Protein AF-A0A5C8IR64-F1 (afdb_monomer_lite)

Radius of gyration: 14.5 Å; chains: 1; bounding box: 45×30×31 Å

pLDDT: mean 88.64, std 13.27, range [40.22, 98.62]

Structure (mmCIF, N/CA/C/O backbone):
data_AF-A0A5C8IR64-F1
#
_entry.id   AF-A0A5C8IR64-F1
#
loop_
_atom_site.group_PDB
_atom_site.id
_atom_site.type_symbol
_atom_site.label_atom_id
_atom_site.label_alt_id
_atom_site.label_comp_id
_atom_site.label_asym_id
_atom_site.label_entity_id
_atom_site.label_seq_id
_atom_site.pdbx_PDB_ins_code
_atom_site.Cartn_x
_atom_site.Cartn_y
_atom_site.Cartn_z
_atom_site.occupancy
_atom_site.B_iso_or_equiv
_atom_site.auth_seq_id
_atom_site.auth_comp_id
_atom_site.auth_asym_id
_atom_site.auth_atom_id
_atom_site.pdbx_PDB_model_num
ATOM 1 N N . MET A 1 1 ? 3.753 18.302 10.607 1.00 42.56 1 MET A N 1
ATOM 2 C CA . MET A 1 1 ? 2.975 17.127 11.049 1.00 42.56 1 MET A CA 1
ATOM 3 C C . MET A 1 1 ? 2.074 16.721 9.898 1.00 42.56 1 MET A C 1
ATOM 5 O O . MET A 1 1 ? 1.118 17.430 9.622 1.00 42.56 1 MET A O 1
ATOM 9 N N . LEU A 1 2 ? 2.429 15.666 9.166 1.00 56.50 2 LEU A N 1
ATOM 10 C CA . LEU A 1 2 ? 1.534 15.062 8.180 1.00 56.50 2 LEU A CA 1
ATOM 11 C C . LEU A 1 2 ? 0.703 14.029 8.940 1.00 56.50 2 LEU A C 1
ATOM 13 O O . LEU A 1 2 ? 1.222 12.988 9.329 1.00 56.50 2 LEU A O 1
ATOM 17 N N . THR A 1 3 ? -0.548 14.367 9.241 1.00 52.75 3 THR A N 1
ATOM 18 C CA . THR A 1 3 ? -1.525 13.378 9.706 1.00 52.75 3 THR A CA 1
ATOM 19 C C . THR A 1 3 ? -2.106 12.696 8.472 1.00 52.75 3 THR A C 1
ATOM 21 O O . THR A 1 3 ? -2.437 13.376 7.499 1.00 52.75 3 THR A O 1
ATOM 24 N N . LEU A 1 4 ? -2.184 11.367 8.472 1.00 67.06 4 LEU A N 1
ATOM 25 C CA . LEU A 1 4 ? -2.911 10.622 7.450 1.00 67.06 4 LEU A CA 1
ATOM 26 C C . LEU A 1 4 ? -4.272 10.248 8.031 1.00 67.06 4 LEU A C 1
ATOM 28 O O . LEU A 1 4 ? -4.352 9.810 9.178 1.00 67.06 4 LEU A O 1
ATOM 32 N N . GLU A 1 5 ? -5.323 10.401 7.233 1.00 75.19 5 GLU A N 1
ATOM 33 C CA . GLU A 1 5 ? -6.634 9.840 7.552 1.00 75.19 5 GLU A CA 1
ATOM 34 C C . GLU A 1 5 ? -6.506 8.343 7.878 1.00 75.19 5 GLU A C 1
ATOM 36 O O . GLU A 1 5 ? -5.882 7.574 7.136 1.00 75.19 5 GLU A O 1
ATOM 41 N N . THR A 1 6 ? -7.062 7.920 9.012 1.00 85.06 6 THR A N 1
ATOM 42 C CA . THR A 1 6 ? -6.868 6.551 9.495 1.00 85.06 6 THR A CA 1
ATOM 43 C C . THR A 1 6 ? -7.814 5.594 8.782 1.00 85.06 6 THR A C 1
ATOM 45 O O . THR A 1 6 ? -9.006 5.848 8.659 1.00 85.06 6 THR A O 1
ATOM 48 N N . GLY A 1 7 ? -7.299 4.451 8.322 1.00 91.75 7 GLY A N 1
ATOM 49 C CA . GLY A 1 7 ? -8.140 3.450 7.651 1.00 91.75 7 GLY A CA 1
ATOM 50 C C . GLY A 1 7 ? -8.403 3.736 6.173 1.00 91.75 7 GLY A C 1
ATOM 51 O O . GLY A 1 7 ? -9.363 3.205 5.616 1.00 91.75 7 GLY A O 1
ATOM 52 N N . ILE A 1 8 ? -7.553 4.534 5.523 1.00 95.12 8 ILE A N 1
ATOM 53 C CA . ILE A 1 8 ? -7.544 4.636 4.064 1.00 95.12 8 ILE A CA 1
ATOM 54 C C . ILE A 1 8 ? -7.087 3.313 3.435 1.00 95.12 8 ILE A C 1
ATOM 56 O O . ILE A 1 8 ? -6.060 2.740 3.813 1.00 95.12 8 ILE A O 1
ATOM 60 N N . TYR A 1 9 ? -7.849 2.847 2.451 1.00 97.31 9 TYR A N 1
A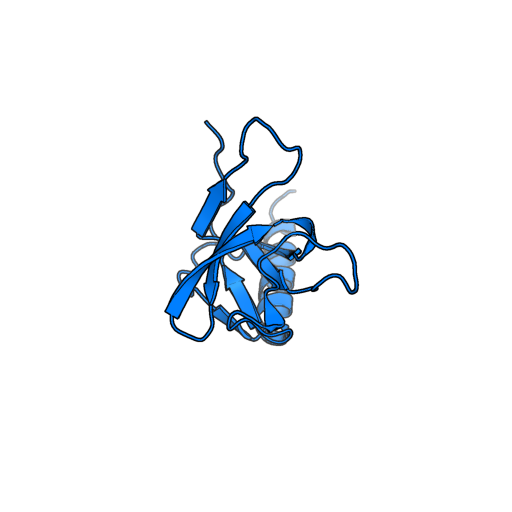TOM 61 C CA . TYR A 1 9 ? -7.514 1.699 1.621 1.00 97.31 9 TYR A CA 1
ATOM 62 C C . TYR A 1 9 ? -7.190 2.143 0.199 1.00 97.31 9 TYR A C 1
ATOM 64 O O . TYR A 1 9 ? -7.861 3.002 -0.381 1.00 97.31 9 TYR A O 1
ATOM 72 N N . MET A 1 10 ? -6.169 1.524 -0.384 1.00 97.25 10 MET A N 1
ATOM 73 C CA . MET A 1 10 ? -5.717 1.788 -1.746 1.00 97.25 10 MET A CA 1
ATOM 74 C C . MET A 1 10 ? -5.545 0.490 -2.520 1.00 97.25 10 MET A C 1
ATOM 76 O O . MET A 1 10 ? -5.300 -0.564 -1.938 1.00 97.25 10 MET A O 1
ATOM 80 N N . ARG A 1 11 ? -5.644 0.574 -3.845 1.00 98.00 11 ARG A N 1
ATOM 81 C CA . ARG A 1 11 ? -5.280 -0.517 -4.753 1.00 98.00 11 ARG A CA 1
ATOM 82 C C . ARG A 1 11 ? -4.015 -0.172 -5.525 1.00 98.00 11 ARG A C 1
ATOM 84 O O . ARG A 1 11 ? -3.754 1.005 -5.794 1.00 98.00 11 ARG A O 1
ATOM 91 N N . VAL A 1 12 ? -3.284 -1.207 -5.923 1.00 97.31 12 VAL A N 1
ATOM 92 C CA . VAL A 1 12 ? -2.137 -1.078 -6.820 1.00 97.31 12 VAL A CA 1
ATOM 93 C C . VAL A 1 12 ? -2.621 -0.921 -8.259 1.00 97.31 12 VAL A C 1
ATOM 95 O O . VAL A 1 12 ? -3.397 -1.722 -8.769 1.00 97.31 12 VAL A O 1
ATOM 98 N N . GLU A 1 13 ? -2.111 0.107 -8.923 1.00 95.31 13 GLU A N 1
ATOM 99 C CA . GLU A 1 13 ? -2.199 0.329 -10.360 1.00 95.31 13 GLU A CA 1
ATOM 100 C C . GLU A 1 13 ? -0.783 0.646 -10.848 1.00 95.31 13 GLU A C 1
ATOM 102 O O . GLU A 1 13 ? -0.357 1.801 -10.905 1.00 95.31 13 GLU A O 1
ATOM 107 N N . GLN A 1 14 ? -0.000 -0.410 -11.091 1.00 90.94 14 GLN A N 1
ATOM 108 C CA . GLN A 1 14 ? 1.400 -0.252 -11.460 1.00 90.94 14 GLN A CA 1
ATOM 109 C C . GLN A 1 14 ? 1.526 0.422 -12.829 1.00 90.94 14 GLN A C 1
ATOM 111 O O . GLN A 1 14 ? 0.970 -0.053 -13.817 1.00 90.94 14 GLN A O 1
ATOM 116 N N . LEU A 1 15 ? 2.301 1.506 -12.889 1.00 89.19 15 LEU A N 1
ATOM 117 C CA . LEU A 1 15 ? 2.588 2.188 -14.145 1.00 89.19 15 LEU A CA 1
ATOM 118 C C . LEU A 1 15 ? 3.438 1.311 -15.089 1.00 89.19 15 LEU A C 1
ATOM 120 O O . LEU A 1 15 ? 4.319 0.585 -14.620 1.00 89.19 15 LEU A O 1
ATOM 124 N N . PRO A 1 16 ? 3.214 1.401 -16.412 1.00 77.44 16 PRO A N 1
ATOM 125 C CA . PRO A 1 16 ? 3.830 0.502 -17.387 1.00 77.44 16 PRO A CA 1
ATOM 126 C C . PRO A 1 16 ? 5.326 0.760 -17.653 1.00 77.44 16 PRO A C 1
ATOM 128 O O . PRO A 1 16 ? 6.073 -0.200 -17.811 1.00 77.44 16 PRO A O 1
ATOM 131 N N . SER A 1 17 ? 5.795 2.018 -17.697 1.00 77.25 17 SER A N 1
ATOM 132 C CA . SER A 1 17 ? 7.203 2.358 -17.996 1.00 77.25 17 SER A CA 1
ATOM 133 C C . SER A 1 17 ? 7.651 3.671 -17.345 1.00 77.25 17 SER A C 1
ATOM 135 O O . SER A 1 17 ? 6.846 4.592 -17.221 1.00 77.25 17 SER A O 1
ATOM 137 N N . GLY A 1 18 ? 8.934 3.784 -16.974 1.00 79.38 18 GLY A N 1
ATOM 138 C CA . GLY A 1 18 ? 9.504 4.997 -16.353 1.00 79.38 18 GLY A CA 1
ATOM 139 C C . GLY A 1 18 ? 9.003 5.267 -14.931 1.00 79.38 18 GLY A C 1
ATOM 140 O O . GLY A 1 18 ? 9.089 6.388 -14.437 1.00 79.38 18 GLY A O 1
ATOM 141 N N . ALA A 1 19 ? 8.427 4.248 -14.297 1.00 79.81 19 ALA A N 1
ATOM 142 C CA . ALA A 1 19 ? 7.812 4.358 -12.991 1.00 79.81 19 ALA A CA 1
ATOM 143 C C . ALA A 1 19 ? 8.859 4.290 -11.863 1.00 79.81 19 ALA A C 1
ATOM 145 O O . ALA A 1 19 ? 9.860 3.581 -12.010 1.00 79.81 19 ALA A O 1
ATOM 146 N N . PRO A 1 20 ? 8.641 4.999 -10.743 1.00 85.44 20 PRO A N 1
ATOM 147 C CA . PRO A 1 20 ? 9.526 4.921 -9.588 1.00 85.44 20 PRO A CA 1
ATOM 148 C C . PRO A 1 20 ? 9.566 3.494 -9.032 1.00 85.44 20 PRO A C 1
ATOM 150 O O . PRO A 1 20 ? 8.544 2.825 -8.916 1.00 85.44 20 PRO A O 1
ATOM 153 N N . THR A 1 21 ? 10.761 3.016 -8.695 1.00 85.25 21 THR A N 1
ATOM 154 C CA . THR A 1 21 ? 10.917 1.723 -8.024 1.00 85.25 21 THR A CA 1
ATOM 155 C C . THR A 1 21 ? 10.662 1.872 -6.521 1.00 85.25 21 THR A C 1
ATOM 157 O O . THR A 1 21 ? 10.878 2.955 -5.970 1.00 85.25 21 THR A O 1
ATOM 160 N N . PRO A 1 22 ? 10.192 0.811 -5.841 1.00 87.62 22 PRO A N 1
ATOM 161 C CA . PRO A 1 22 ? 9.947 -0.552 -6.335 1.00 87.62 22 PRO A CA 1
ATOM 162 C C . PRO A 1 22 ? 8.662 -0.698 -7.170 1.00 87.62 22 PRO A C 1
ATOM 164 O O . PRO A 1 22 ? 7.689 0.023 -6.968 1.00 87.62 22 PRO A O 1
ATOM 167 N N . LEU A 1 23 ? 8.651 -1.677 -8.084 1.00 93.19 23 LEU A N 1
ATOM 168 C CA . LEU A 1 23 ? 7.467 -2.057 -8.864 1.00 93.19 23 LEU A CA 1
ATOM 169 C C . LEU A 1 23 ? 6.565 -2.979 -8.022 1.00 93.19 23 LEU A C 1
ATOM 171 O O . LEU A 1 23 ? 6.940 -4.131 -7.793 1.00 93.19 23 LEU A O 1
ATOM 175 N N . PRO A 1 24 ? 5.376 -2.534 -7.568 1.00 95.00 24 PRO A N 1
ATOM 176 C CA . PRO A 1 24 ? 4.626 -3.265 -6.545 1.00 95.00 24 PRO A CA 1
ATOM 177 C C . PRO A 1 24 ? 4.240 -4.692 -6.952 1.00 95.00 24 PRO A C 1
ATOM 179 O O . PRO A 1 24 ? 4.345 -5.610 -6.142 1.00 95.00 24 PRO A O 1
ATOM 182 N N . LEU A 1 25 ? 3.854 -4.914 -8.214 1.00 95.62 25 LEU A N 1
ATOM 183 C CA . LEU A 1 25 ? 3.433 -6.237 -8.696 1.00 95.62 25 LEU A CA 1
ATOM 184 C C . LEU A 1 25 ? 4.587 -7.249 -8.747 1.00 95.62 25 LEU A C 1
ATOM 186 O O . LEU A 1 25 ? 4.356 -8.452 -8.803 1.00 95.62 25 LEU A O 1
ATOM 190 N N . GLN A 1 26 ? 5.835 -6.779 -8.707 1.00 94.12 26 GLN A N 1
ATOM 191 C CA . GLN A 1 26 ? 7.023 -7.630 -8.586 1.00 94.12 26 GLN A CA 1
ATOM 192 C C . GLN A 1 26 ? 7.463 -7.805 -7.121 1.00 94.12 26 GLN A C 1
ATOM 194 O O . GLN A 1 26 ? 8.222 -8.719 -6.800 1.00 94.12 26 GLN A O 1
ATOM 199 N N . SER A 1 27 ? 6.936 -6.973 -6.222 1.00 93.69 27 SER A N 1
ATOM 200 C CA . SER A 1 27 ? 7.298 -6.879 -4.806 1.00 93.69 27 SER A CA 1
ATOM 201 C C . SER A 1 27 ? 6.185 -7.384 -3.882 1.00 93.69 27 SER A C 1
ATOM 203 O O . SER A 1 27 ? 5.970 -6.833 -2.809 1.00 93.69 27 SER A O 1
ATOM 205 N N . GLY A 1 28 ? 5.453 -8.426 -4.292 1.00 96.50 28 GLY A N 1
ATOM 206 C CA . GLY A 1 28 ? 4.483 -9.115 -3.431 1.00 96.50 28 GLY A CA 1
ATOM 207 C C . GLY A 1 28 ? 3.130 -8.415 -3.267 1.00 96.50 28 GLY A C 1
ATOM 208 O O . GLY A 1 28 ? 2.416 -8.726 -2.318 1.00 96.50 28 GLY A O 1
ATOM 209 N N . PHE A 1 29 ? 2.784 -7.489 -4.164 1.00 97.81 29 PHE A N 1
ATOM 210 C CA . PHE A 1 29 ? 1.434 -6.934 -4.275 1.00 97.81 29 PHE A CA 1
ATOM 211 C C . PHE A 1 29 ? 0.686 -7.521 -5.477 1.00 97.81 29 PHE A C 1
ATOM 213 O O . PHE A 1 29 ? 1.298 -8.019 -6.423 1.00 97.81 29 PHE A O 1
ATOM 220 N N . ASN A 1 30 ? -0.641 -7.386 -5.481 1.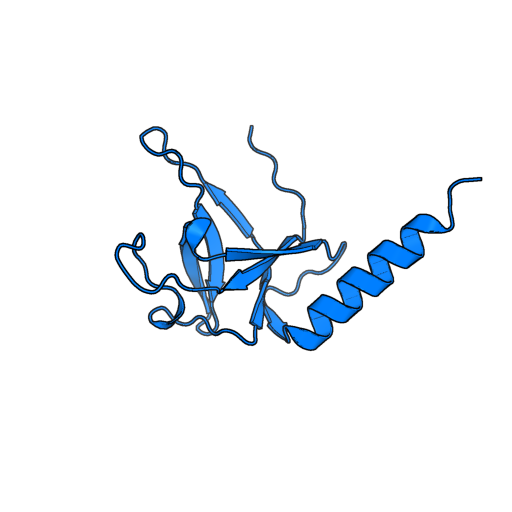00 97.94 30 ASN A N 1
ATOM 221 C CA . ASN A 1 30 ? -1.497 -7.768 -6.601 1.00 97.94 30 ASN A CA 1
ATOM 222 C C . ASN A 1 30 ? -2.616 -6.733 -6.862 1.00 97.94 30 ASN A C 1
ATOM 224 O O . ASN A 1 30 ? -2.773 -5.764 -6.116 1.00 97.94 30 ASN A O 1
ATOM 228 N N . THR A 1 31 ? -3.377 -6.916 -7.946 1.00 97.38 31 THR A N 1
ATOM 229 C CA . THR A 1 31 ? -4.445 -5.991 -8.383 1.00 97.38 31 THR A CA 1
ATOM 230 C C . THR A 1 31 ? -5.800 -6.229 -7.717 1.00 97.38 31 THR A C 1
ATOM 232 O O . THR A 1 31 ? -6.671 -5.369 -7.798 1.00 97.38 31 THR A O 1
ATOM 235 N N . GLU A 1 32 ? -5.975 -7.360 -7.038 1.00 98.25 32 GLU A N 1
ATOM 236 C CA . GLU A 1 32 ? -7.229 -7.833 -6.438 1.00 98.25 32 GLU A CA 1
ATOM 237 C C . GLU A 1 32 ? -7.312 -7.585 -4.925 1.00 98.25 32 GLU A C 1
ATOM 239 O O . GLU A 1 32 ? -8.334 -7.880 -4.299 1.00 98.25 32 GLU A O 1
ATOM 244 N N . THR A 1 33 ? -6.268 -7.010 -4.325 1.00 98.62 33 THR A N 1
ATOM 245 C CA . THR A 1 33 ? -6.214 -6.664 -2.902 1.00 98.62 33 THR A CA 1
ATOM 246 C C . THR A 1 33 ? -6.313 -5.149 -2.700 1.00 98.62 33 THR A C 1
ATOM 248 O O . THR A 1 33 ? -5.650 -4.346 -3.357 1.00 98.62 33 THR A O 1
ATOM 251 N N . ALA A 1 34 ? -7.139 -4.752 -1.736 1.00 98.44 34 ALA A N 1
ATOM 252 C CA . ALA A 1 34 ? -7.134 -3.431 -1.132 1.00 98.44 34 ALA A CA 1
ATOM 253 C C . ALA A 1 34 ? -6.183 -3.430 0.073 1.00 98.44 34 ALA A C 1
ATOM 255 O O . ALA A 1 34 ? -6.376 -4.200 1.015 1.00 98.44 34 ALA A O 1
ATOM 256 N N . TYR A 1 35 ? -5.195 -2.541 0.058 1.00 98.12 35 TYR A N 1
ATOM 257 C CA . TYR A 1 35 ? -4.175 -2.413 1.095 1.00 98.12 35 TYR A CA 1
ATOM 258 C C . TYR A 1 35 ? -4.455 -1.195 1.966 1.00 98.12 35 TYR A C 1
ATOM 260 O O . TYR A 1 35 ? -4.681 -0.093 1.459 1.00 98.12 35 TYR A O 1
ATOM 268 N N . ARG A 1 36 ? -4.425 -1.385 3.283 1.00 97.19 36 ARG A N 1
ATOM 269 C CA . ARG A 1 36 ? -4.565 -0.298 4.251 1.00 97.19 36 ARG A CA 1
ATOM 270 C C . ARG A 1 36 ? -3.249 0.460 4.356 1.00 97.19 36 ARG A C 1
ATOM 272 O O . ARG A 1 36 ? -2.223 -0.143 4.668 1.00 97.19 36 ARG A O 1
ATOM 279 N N . ALA A 1 37 ? -3.272 1.772 4.137 1.00 95.50 37 ALA A N 1
ATOM 280 C CA . ALA A 1 37 ? -2.072 2.575 4.341 1.00 95.50 37 ALA A CA 1
ATOM 281 C C . ALA A 1 37 ? -1.782 2.713 5.839 1.00 95.50 37 ALA A C 1
ATOM 283 O O . ALA A 1 37 ? -2.650 3.093 6.626 1.00 95.50 37 ALA A O 1
ATOM 284 N N . LEU A 1 38 ? -0.547 2.403 6.217 1.00 94.38 38 LEU A N 1
ATOM 285 C CA . LEU A 1 38 ? -0.050 2.474 7.592 1.00 94.38 38 LEU A CA 1
ATOM 286 C C . LEU A 1 38 ? 0.578 3.830 7.899 1.00 94.38 38 LEU A C 1
ATOM 288 O O . LEU A 1 38 ? 0.673 4.233 9.053 1.00 94.38 38 LEU A O 1
ATOM 292 N N . GLY A 1 39 ? 0.989 4.537 6.853 1.00 91.88 39 GLY A N 1
ATOM 293 C CA . GLY A 1 39 ? 1.571 5.860 6.942 1.00 91.88 39 GLY A CA 1
ATOM 294 C C . GLY A 1 39 ? 1.890 6.417 5.565 1.00 91.88 39 GLY A C 1
ATOM 295 O O . GLY A 1 39 ? 1.704 5.755 4.540 1.00 91.88 39 GLY A O 1
ATOM 296 N N . MET A 1 40 ? 2.383 7.649 5.568 1.00 90.75 40 MET A N 1
ATOM 297 C CA . MET A 1 40 ? 2.878 8.350 4.394 1.00 90.75 40 MET A CA 1
ATOM 298 C C . MET A 1 40 ? 4.204 9.018 4.755 1.00 90.75 40 MET A C 1
ATOM 300 O O . MET A 1 40 ? 4.352 9.594 5.831 1.00 90.75 40 MET A O 1
ATOM 304 N N . PHE A 1 41 ? 5.147 8.956 3.830 1.00 86.56 41 PHE A N 1
ATOM 305 C CA . PHE A 1 41 ? 6.426 9.637 3.868 1.00 86.56 41 PHE A CA 1
ATOM 306 C C . PHE A 1 41 ? 6.601 10.424 2.567 1.00 86.56 41 PHE A C 1
ATOM 308 O O . PHE A 1 41 ? 6.279 9.924 1.495 1.00 86.56 41 PHE A O 1
ATOM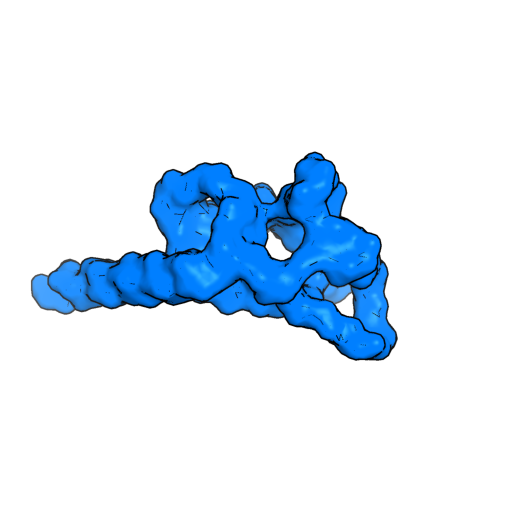 315 N N . ASN A 1 42 ? 7.114 11.647 2.635 1.00 87.44 42 ASN A N 1
ATOM 316 C CA . ASN A 1 42 ? 7.537 12.403 1.460 1.00 87.44 42 ASN A CA 1
ATOM 317 C C . ASN A 1 42 ? 8.999 12.821 1.691 1.00 87.44 42 ASN A C 1
ATOM 319 O O . ASN A 1 42 ? 9.259 13.533 2.664 1.00 87.44 42 ASN A O 1
ATOM 323 N N . PRO A 1 43 ? 9.956 12.345 0.872 1.00 79.69 43 PRO A N 1
ATOM 324 C CA . PRO A 1 43 ? 11.327 12.826 0.936 1.00 79.69 43 PRO A CA 1
ATOM 325 C C . PRO A 1 43 ? 11.386 14.247 0.374 1.00 79.69 43 PRO A C 1
ATOM 327 O O . PRO A 1 43 ? 10.845 14.508 -0.702 1.00 79.69 43 PRO A O 1
ATOM 330 N N . SER A 1 44 ? 12.060 15.146 1.093 1.00 74.06 44 SER A N 1
ATOM 331 C CA . SER A 1 44 ? 12.121 16.582 0.792 1.00 74.06 44 SER A CA 1
ATOM 332 C C . SER A 1 44 ? 12.623 16.905 -0.619 1.00 74.06 44 SER A C 1
ATOM 334 O O . SER A 1 44 ? 12.308 17.970 -1.145 1.00 74.06 44 SER A O 1
ATOM 336 N N . GLU A 1 45 ? 13.395 16.010 -1.245 1.00 76.75 45 GLU A N 1
ATOM 337 C CA . GLU A 1 45 ? 13.927 16.211 -2.595 1.00 76.75 45 GLU A CA 1
ATOM 338 C C . GLU A 1 45 ? 12.957 15.818 -3.725 1.00 76.75 45 GLU A C 1
ATOM 340 O O . GLU A 1 45 ? 13.303 15.967 -4.897 1.00 76.75 45 GLU A O 1
ATOM 345 N N . THR A 1 46 ? 11.752 15.313 -3.422 1.00 78.88 46 THR A N 1
ATOM 346 C CA . THR A 1 46 ? 10.808 14.849 -4.455 1.00 78.88 46 THR A CA 1
ATOM 347 C C . THR A 1 46 ? 9.368 15.296 -4.196 1.00 78.88 46 THR A C 1
ATOM 349 O O . THR A 1 46 ? 8.901 15.349 -3.061 1.00 78.88 46 THR A O 1
ATOM 352 N N . SER A 1 47 ? 8.606 15.530 -5.268 1.00 82.94 47 SER A N 1
ATOM 353 C CA . SER A 1 47 ? 7.153 15.760 -5.177 1.00 82.94 47 SER A CA 1
ATOM 354 C C . SER A 1 47 ? 6.338 14.474 -4.967 1.00 82.94 47 SER A C 1
ATOM 356 O O . SER A 1 47 ? 5.110 14.538 -4.921 1.00 82.94 47 SER A O 1
ATOM 358 N N . ASP A 1 48 ? 6.990 13.312 -4.865 1.00 89.12 48 ASP A N 1
ATOM 359 C CA . ASP A 1 48 ? 6.321 12.021 -4.732 1.00 89.12 48 ASP A CA 1
ATOM 360 C C . ASP A 1 48 ? 6.068 11.679 -3.262 1.00 89.12 48 ASP A C 1
ATOM 362 O O . ASP A 1 48 ? 6.928 11.834 -2.394 1.00 89.12 48 ASP A O 1
ATOM 366 N N . ALA A 1 49 ? 4.870 11.178 -2.977 1.00 90.12 49 ALA A N 1
ATOM 367 C CA . ALA A 1 49 ? 4.531 10.644 -1.668 1.00 90.12 49 ALA A CA 1
ATOM 368 C C . ALA A 1 49 ? 4.682 9.122 -1.693 1.00 90.12 49 ALA A C 1
ATOM 370 O O . ALA A 1 49 ? 4.236 8.457 -2.622 1.00 90.12 49 ALA A O 1
ATOM 371 N N . TYR A 1 50 ? 5.267 8.557 -0.650 1.00 92.25 50 TYR A N 1
ATOM 372 C CA . TYR A 1 50 ? 5.416 7.124 -0.461 1.00 92.25 50 TYR A CA 1
ATOM 373 C C . TYR A 1 50 ? 4.478 6.678 0.644 1.00 92.25 50 TYR A C 1
ATOM 375 O O . TYR A 1 50 ? 4.528 7.186 1.762 1.00 92.25 50 TYR A O 1
ATOM 383 N N . PHE A 1 51 ? 3.622 5.717 0.336 1.00 93.56 51 PHE A N 1
ATOM 384 C CA . PHE A 1 51 ? 2.722 5.123 1.308 1.00 93.56 51 PHE A CA 1
ATOM 385 C C . PHE A 1 51 ? 3.295 3.818 1.832 1.00 93.56 51 PHE A C 1
ATOM 387 O O . PHE A 1 51 ? 3.897 3.045 1.087 1.00 93.56 51 PHE A O 1
ATOM 394 N N . ILE A 1 52 ? 3.101 3.593 3.127 1.00 94.69 52 ILE A N 1
ATOM 395 C CA . ILE A 1 52 ? 3.608 2.419 3.826 1.00 94.69 52 ILE A CA 1
ATOM 396 C C . ILE A 1 52 ? 2.508 1.361 3.843 1.00 94.69 52 ILE A C 1
ATOM 398 O O . ILE A 1 52 ? 1.414 1.622 4.348 1.00 94.69 52 ILE A O 1
ATOM 402 N N . PHE A 1 53 ? 2.799 0.173 3.324 1.00 96.12 53 PHE A N 1
ATOM 403 C CA . PHE A 1 53 ? 1.871 -0.958 3.292 1.00 96.12 53 PHE A CA 1
ATOM 404 C C . PHE A 1 53 ? 2.540 -2.237 3.783 1.00 96.12 53 PHE A C 1
ATOM 406 O O . PHE A 1 53 ? 3.754 -2.387 3.661 1.00 96.12 53 PHE A O 1
ATOM 413 N N . ALA A 1 54 ? 1.722 -3.172 4.267 1.00 97.81 54 ALA A N 1
ATOM 414 C CA . ALA A 1 54 ? 2.090 -4.578 4.369 1.00 97.81 54 ALA A CA 1
ATOM 415 C C . ALA A 1 54 ? 1.596 -5.309 3.111 1.00 97.81 54 ALA A C 1
ATOM 417 O O . ALA A 1 54 ? 0.400 -5.259 2.806 1.00 97.81 54 ALA A O 1
ATOM 418 N N . ASN A 1 55 ? 2.501 -5.944 2.370 1.00 97.88 55 ASN A N 1
ATOM 419 C CA . ASN A 1 55 ? 2.165 -6.665 1.141 1.00 97.88 55 ASN A CA 1
ATOM 420 C C . ASN A 1 55 ? 1.601 -8.074 1.435 1.00 97.88 55 ASN A C 1
ATOM 422 O O . ASN A 1 55 ? 1.364 -8.444 2.588 1.00 97.88 55 ASN A O 1
ATOM 426 N N . ASP A 1 56 ? 1.378 -8.890 0.402 1.00 98.06 56 ASP A N 1
ATOM 427 C CA . ASP A 1 56 ? 0.792 -10.228 0.569 1.00 98.06 56 ASP A CA 1
ATOM 428 C C . ASP A 1 56 ? 1.749 -11.244 1.214 1.00 98.06 56 ASP A C 1
ATOM 430 O O . ASP A 1 56 ? 1.307 -12.312 1.635 1.00 98.06 56 ASP A O 1
ATOM 434 N N . ARG A 1 57 ? 3.039 -10.902 1.308 1.00 97.94 57 ARG A N 1
ATOM 435 C CA . ARG A 1 57 ? 4.111 -11.689 1.937 1.00 97.94 57 ARG A CA 1
ATOM 436 C C . ARG A 1 57 ? 4.454 -11.207 3.352 1.00 97.94 57 ARG A C 1
ATOM 438 O O . ARG A 1 57 ? 5.477 -11.613 3.888 1.00 97.94 57 ARG A O 1
ATOM 445 N N . ASP A 1 58 ? 3.630 -10.333 3.932 1.00 97.69 58 ASP A N 1
ATOM 446 C CA . ASP A 1 58 ? 3.845 -9.714 5.249 1.00 97.69 58 ASP A CA 1
ATOM 447 C C . ASP A 1 58 ? 5.097 -8.818 5.346 1.00 97.69 58 ASP A C 1
ATOM 449 O O . ASP A 1 58 ? 5.592 -8.523 6.434 1.00 97.69 58 ASP A O 1
ATOM 453 N N . GLU A 1 59 ? 5.588 -8.317 4.213 1.00 97.81 59 GLU A N 1
ATOM 454 C CA . GLU A 1 59 ? 6.708 -7.377 4.148 1.00 97.81 59 GLU A CA 1
ATOM 455 C C . GLU A 1 59 ? 6.208 -5.927 4.194 1.00 97.81 59 GLU A C 1
ATOM 457 O O . GLU A 1 59 ? 5.172 -5.593 3.609 1.00 97.81 59 GLU A O 1
ATOM 462 N N . ILE A 1 60 ? 6.983 -5.040 4.826 1.00 96.50 60 ILE A N 1
ATOM 463 C CA . ILE A 1 60 ? 6.708 -3.599 4.845 1.00 96.50 60 ILE A CA 1
ATOM 464 C C . ILE A 1 60 ? 7.385 -2.918 3.659 1.00 96.50 60 ILE A C 1
ATOM 466 O O . ILE A 1 60 ? 8.599 -3.009 3.489 1.00 96.50 60 ILE A O 1
ATOM 470 N N . TRP A 1 61 ? 6.598 -2.182 2.879 1.00 96.44 61 TRP A N 1
ATOM 471 C CA . TRP A 1 61 ? 7.062 -1.503 1.674 1.00 96.44 61 TRP A CA 1
ATOM 472 C C . TRP A 1 61 ? 6.609 -0.049 1.612 1.00 96.44 61 TRP A C 1
ATOM 474 O O . TRP A 1 61 ? 5.526 0.306 2.076 1.00 96.44 61 TRP A O 1
ATOM 484 N N . PHE A 1 62 ? 7.443 0.767 0.969 1.00 93.75 62 PHE A N 1
ATOM 485 C CA . PHE A 1 62 ? 7.196 2.171 0.666 1.00 93.75 62 PHE A CA 1
ATOM 486 C C . PHE A 1 62 ? 6.854 2.275 -0.817 1.00 93.75 62 PHE A C 1
ATOM 488 O O . PHE A 1 62 ? 7.732 2.180 -1.673 1.00 93.75 62 PHE A O 1
ATOM 495 N N . ILE A 1 63 ? 5.571 2.426 -1.129 1.00 94.94 63 ILE A N 1
ATOM 496 C CA . ILE A 1 63 ? 5.086 2.459 -2.507 1.00 94.94 63 ILE A CA 1
ATOM 497 C C . ILE A 1 63 ? 4.783 3.896 -2.903 1.00 94.94 63 ILE A C 1
ATOM 499 O O . ILE A 1 63 ? 3.975 4.570 -2.262 1.00 94.94 63 ILE A O 1
ATOM 503 N N . CYS A 1 64 ? 5.420 4.360 -3.975 1.00 93.94 64 CYS A N 1
ATOM 504 C CA . CYS A 1 64 ? 5.160 5.684 -4.523 1.00 93.94 64 CYS A CA 1
ATOM 505 C C . CYS A 1 64 ? 3.684 5.821 -4.941 1.00 93.94 64 CYS A C 1
ATOM 507 O O . CYS 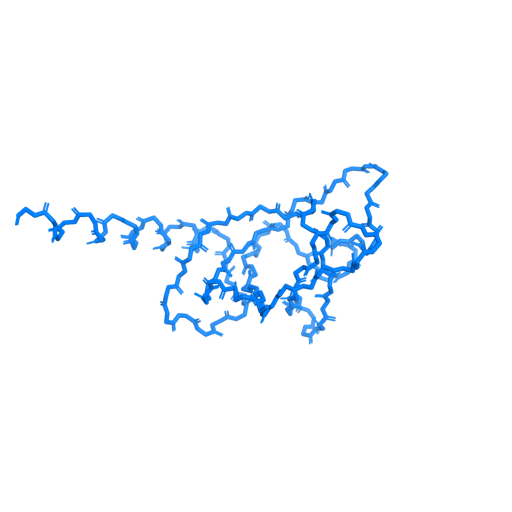A 1 64 ? 3.114 4.939 -5.590 1.00 93.94 64 CYS A O 1
ATOM 509 N N . ASN A 1 65 ? 3.078 6.963 -4.614 1.00 93.38 65 ASN A N 1
ATOM 510 C CA . ASN A 1 65 ? 1.678 7.303 -4.859 1.00 93.38 65 ASN A CA 1
ATOM 511 C C . ASN A 1 65 ? 1.268 7.167 -6.327 1.00 93.38 65 ASN A C 1
ATOM 513 O O . ASN A 1 65 ? 0.102 6.908 -6.621 1.00 93.38 65 ASN A O 1
ATOM 517 N N . ARG A 1 66 ? 2.220 7.289 -7.255 1.00 93.69 66 ARG A N 1
ATOM 518 C CA . ARG A 1 66 ? 1.983 7.099 -8.691 1.00 93.69 66 ARG A CA 1
ATOM 519 C C . ARG A 1 66 ? 1.450 5.703 -9.030 1.00 93.69 66 ARG A C 1
ATOM 521 O O . ARG A 1 66 ? 0.663 5.576 -9.967 1.00 93.69 66 ARG A O 1
ATOM 528 N N . HIS A 1 67 ? 1.815 4.691 -8.240 1.00 96.00 67 HIS A N 1
ATOM 529 C CA . HIS A 1 67 ? 1.353 3.307 -8.384 1.00 96.00 67 HIS A CA 1
ATOM 530 C C . HIS A 1 67 ? 0.024 3.010 -7.678 1.00 96.00 67 HIS A C 1
ATOM 532 O O . HIS A 1 67 ? -0.376 1.850 -7.610 1.00 96.00 67 HIS A O 1
ATOM 538 N N . LEU A 1 68 ? -0.641 4.008 -7.092 1.00 95.50 68 LEU A N 1
ATOM 539 C CA . LEU A 1 68 ? -1.763 3.782 -6.185 1.00 95.50 68 LEU A CA 1
ATOM 540 C C . LEU A 1 68 ? -3.026 4.482 -6.671 1.00 95.50 68 LEU A C 1
ATOM 542 O O . LEU A 1 68 ? -2.982 5.568 -7.255 1.00 95.50 68 LEU A O 1
ATOM 546 N N . ARG A 1 69 ? -4.176 3.879 -6.374 1.00 96.44 69 ARG A N 1
ATOM 547 C CA . ARG A 1 69 ? -5.482 4.541 -6.453 1.00 96.44 69 ARG A CA 1
ATOM 548 C C . ARG A 1 69 ? -6.204 4.404 -5.124 1.00 96.44 69 ARG A C 1
ATOM 550 O O . ARG A 1 69 ? -6.290 3.306 -4.574 1.00 96.44 69 ARG A O 1
ATOM 557 N N . CYS A 1 70 ? -6.731 5.518 -4.628 1.00 95.56 70 CYS A N 1
ATOM 558 C CA . CYS A 1 70 ? -7.537 5.544 -3.415 1.00 95.56 70 CYS A CA 1
ATOM 559 C C . CYS A 1 70 ? -8.874 4.835 -3.660 1.00 95.56 70 CYS A C 1
ATOM 561 O O . CYS A 1 70 ? -9.552 5.118 -4.647 1.00 95.56 70 CYS A O 1
ATOM 563 N N . LEU A 1 71 ? -9.247 3.922 -2.763 1.00 96.31 71 LEU A N 1
ATOM 564 C CA . LEU A 1 71 ? -10.586 3.330 -2.736 1.00 96.31 71 LEU A CA 1
ATOM 565 C C . LEU A 1 71 ? -11.517 4.122 -1.822 1.00 96.31 71 LEU A C 1
ATOM 567 O O . LEU A 1 71 ? -12.700 4.249 -2.117 1.00 96.31 71 LEU A O 1
ATOM 571 N N . GLY A 1 72 ? -10.968 4.648 -0.728 1.00 95.06 72 GLY A N 1
ATOM 572 C CA . GLY A 1 72 ? -11.666 5.433 0.281 1.00 95.06 72 GLY A CA 1
ATOM 573 C C . GLY A 1 72 ? -11.260 5.012 1.688 1.00 95.06 72 GLY A C 1
ATOM 574 O O . GLY A 1 72 ? -10.245 4.340 1.884 1.00 95.06 72 GLY A O 1
ATOM 575 N N . VAL A 1 73 ? -12.058 5.424 2.666 1.00 94.44 73 VAL A N 1
ATOM 576 C CA . VAL A 1 73 ? -11.807 5.182 4.089 1.00 94.44 73 VAL A CA 1
ATOM 577 C C . VAL A 1 73 ? -12.805 4.153 4.597 1.00 94.44 73 VAL A C 1
ATOM 579 O O . VAL A 1 73 ? -13.997 4.250 4.309 1.00 94.44 73 VAL A O 1
ATOM 582 N N . LEU A 1 74 ? -12.319 3.176 5.359 1.00 94.19 74 LEU A N 1
ATOM 583 C CA . LEU A 1 74 ? -13.156 2.232 6.090 1.00 94.19 74 LEU A CA 1
ATOM 584 C C . LEU A 1 74 ? -12.873 2.383 7.593 1.00 94.19 74 LEU A C 1
ATOM 586 O O . LEU A 1 74 ? -11.957 1.730 8.111 1.00 94.19 74 LEU A O 1
ATOM 590 N N . PRO A 1 75 ? -13.613 3.263 8.295 1.00 89.38 75 PRO A N 1
ATOM 591 C CA . PRO A 1 75 ? -13.362 3.551 9.702 1.00 89.38 75 PRO A CA 1
ATOM 592 C C . PRO A 1 75 ? -13.475 2.306 10.584 1.00 89.38 75 PRO A C 1
ATOM 594 O O . PRO A 1 75 ? -14.289 1.419 10.338 1.00 89.38 75 PRO A O 1
ATOM 597 N N . GLY A 1 76 ? -12.632 2.229 11.615 1.00 89.12 76 GLY A N 1
ATOM 598 C CA . GLY A 1 76 ? -12.619 1.116 12.572 1.00 89.12 76 GLY A CA 1
ATOM 599 C C . GLY A 1 76 ? -12.018 -0.194 12.048 1.00 89.12 76 GLY A C 1
ATOM 600 O O . GLY A 1 76 ? -11.787 -1.111 12.833 1.00 89.12 76 GLY A O 1
ATOM 601 N N . SER A 1 77 ? -11.709 -0.297 10.753 1.00 92.81 77 SER A N 1
ATOM 602 C CA . SER A 1 77 ? -11.065 -1.489 10.206 1.00 92.81 77 SER A CA 1
ATOM 603 C C . SER A 1 77 ? -9.588 -1.569 10.602 1.00 92.81 77 SER A C 1
ATOM 605 O O . SER A 1 77 ? -8.815 -0.628 10.403 1.00 92.81 77 SER A O 1
ATOM 607 N N . THR A 1 78 ? -9.181 -2.723 11.131 1.00 93.88 78 THR A N 1
ATOM 608 C CA . THR A 1 78 ? -7.787 -3.030 11.485 1.00 93.88 78 THR A CA 1
ATOM 609 C C . THR A 1 78 ? -7.095 -3.935 10.470 1.00 93.88 78 THR A C 1
ATOM 611 O O . THR A 1 78 ? -5.877 -4.101 10.547 1.00 93.88 78 THR A O 1
ATOM 614 N N . ALA A 1 79 ? -7.837 -4.488 9.506 1.00 96.81 79 ALA A N 1
ATOM 615 C CA . ALA A 1 79 ? -7.285 -5.372 8.491 1.00 96.81 79 ALA A CA 1
ATOM 616 C C . ALA A 1 79 ? -6.232 -4.637 7.646 1.00 96.81 79 ALA A C 1
ATOM 618 O O . ALA A 1 79 ? -6.407 -3.488 7.252 1.00 96.81 79 ALA A O 1
ATOM 619 N N . LEU A 1 80 ? -5.105 -5.291 7.378 1.00 97.19 80 LEU A N 1
ATOM 620 C CA . LEU A 1 80 ? -4.054 -4.712 6.534 1.00 97.19 80 LEU A CA 1
ATOM 621 C C . LEU A 1 80 ? -4.378 -4.870 5.045 1.00 97.19 80 LEU A C 1
ATOM 623 O O . LEU A 1 80 ? -3.939 -4.079 4.213 1.00 97.19 80 LEU A O 1
ATOM 627 N N . ARG A 1 81 ? -5.142 -5.916 4.729 1.00 97.81 81 ARG A N 1
ATOM 628 C CA . ARG A 1 81 ? -5.442 -6.402 3.388 1.00 97.81 81 ARG A CA 1
ATOM 629 C C . ARG A 1 81 ? -6.881 -6.892 3.368 1.00 97.81 81 ARG A C 1
ATOM 631 O O . ARG A 1 81 ? -7.306 -7.589 4.288 1.00 97.81 81 ARG A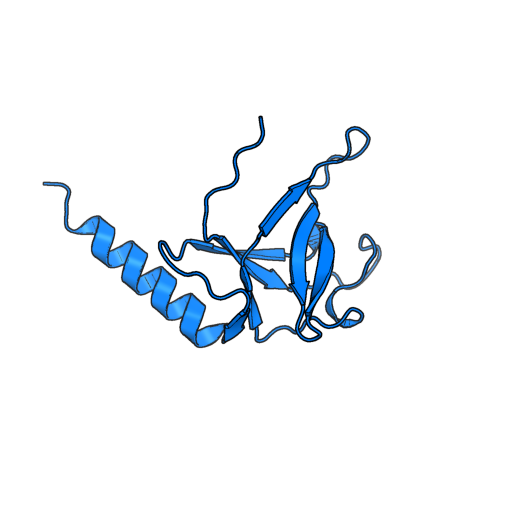 O 1
ATOM 638 N N . LEU A 1 82 ? -7.621 -6.540 2.328 1.00 98.00 82 LEU A N 1
ATOM 639 C CA . LEU A 1 82 ? -8.988 -7.004 2.101 1.00 98.00 82 LEU A CA 1
ATOM 640 C C . LEU A 1 82 ? -9.210 -7.255 0.602 1.00 98.00 82 LEU A C 1
ATOM 642 O O . LEU A 1 82 ? -8.597 -6.561 -0.210 1.00 98.00 82 LEU A O 1
ATOM 646 N N . PRO A 1 83 ? -10.107 -8.171 0.198 1.00 98.19 83 PRO A N 1
ATOM 647 C CA . PRO A 1 83 ? -10.452 -8.343 -1.213 1.00 98.19 83 PRO A CA 1
ATOM 648 C C . PRO A 1 83 ? -10.997 -7.044 -1.822 1.00 98.19 83 PRO A C 1
ATOM 650 O O . PRO A 1 83 ? -11.933 -6.450 -1.281 1.00 98.19 83 PRO A O 1
ATOM 653 N N . LEU A 1 84 ? -10.446 -6.614 -2.960 1.00 97.81 84 LEU A N 1
ATOM 654 C CA . LEU A 1 84 ? -10.730 -5.320 -3.589 1.00 97.81 84 LEU A CA 1
ATOM 655 C C . LEU A 1 84 ? -12.230 -5.090 -3.810 1.00 97.81 84 LEU A C 1
ATOM 657 O O . LEU A 1 84 ? -12.757 -4.035 -3.452 1.00 97.81 84 LEU A O 1
ATOM 661 N N . HIS A 1 85 ? -12.923 -6.079 -4.378 1.00 96.06 85 HIS A N 1
ATOM 662 C CA . HIS A 1 85 ? -14.348 -5.966 -4.686 1.00 96.06 85 HIS A CA 1
ATOM 663 C C . HIS A 1 85 ? -15.198 -5.741 -3.425 1.00 96.06 85 HIS A C 1
ATOM 665 O O . HIS A 1 85 ? -16.029 -4.828 -3.384 1.00 96.06 85 HIS A O 1
ATOM 671 N N . SER A 1 86 ? -14.944 -6.531 -2.379 1.00 95.81 86 SER A N 1
ATOM 672 C CA . SER A 1 86 ? -15.638 -6.432 -1.093 1.00 95.81 86 SER A CA 1
ATOM 673 C C . SER A 1 86 ? -15.372 -5.088 -0.419 1.00 95.81 86 SER A C 1
ATOM 675 O O . SER A 1 86 ? -16.309 -4.430 0.026 1.00 95.81 86 SER A O 1
ATOM 677 N N . THR A 1 87 ? -14.118 -4.632 -0.404 1.00 96.94 87 THR A N 1
ATOM 678 C CA . THR A 1 87 ? -13.731 -3.344 0.192 1.00 96.94 87 THR A CA 1
ATOM 679 C C . THR A 1 87 ? -14.381 -2.168 -0.520 1.00 96.94 87 THR A C 1
ATOM 681 O O . THR A 1 87 ? -14.938 -1.286 0.129 1.00 96.94 87 THR A O 1
ATOM 684 N N . ALA A 1 88 ? -14.368 -2.164 -1.855 1.00 95.12 88 ALA A N 1
ATOM 685 C CA . ALA A 1 88 ? -14.997 -1.106 -2.637 1.00 95.12 88 ALA A CA 1
ATOM 686 C C . ALA A 1 88 ? -16.508 -1.017 -2.364 1.00 95.12 88 ALA A C 1
ATOM 688 O O . ALA A 1 88 ? -17.069 0.077 -2.364 1.00 95.12 88 ALA A O 1
ATOM 689 N N . ARG A 1 89 ? -17.172 -2.155 -2.117 1.00 95.88 89 ARG A N 1
ATOM 690 C CA . ARG A 1 89 ? -18.579 -2.185 -1.702 1.00 95.88 89 ARG A CA 1
ATOM 691 C C . ARG A 1 89 ? -18.770 -1.584 -0.306 1.00 95.88 89 ARG A C 1
ATOM 693 O O . ARG A 1 89 ? -19.560 -0.655 -0.178 1.00 95.88 89 ARG A O 1
ATOM 700 N N . LEU A 1 90 ? -18.008 -2.051 0.686 1.00 95.12 90 LEU A N 1
ATOM 701 C CA . LEU A 1 90 ? -18.101 -1.585 2.078 1.00 95.12 90 LEU A CA 1
ATOM 702 C C . LEU A 1 90 ? -17.884 -0.071 2.205 1.00 95.12 90 LEU A C 1
ATOM 704 O O . LEU A 1 90 ? -18.614 0.606 2.922 1.00 95.12 90 LEU A O 1
ATOM 708 N N . ILE A 1 91 ? -16.909 0.476 1.475 1.00 95.06 91 ILE A N 1
ATOM 709 C CA . ILE A 1 91 ? -16.633 1.919 1.472 1.00 95.06 91 ILE A CA 1
ATOM 710 C C . ILE A 1 91 ? -17.826 2.713 0.920 1.00 95.06 91 ILE A C 1
ATOM 712 O O . ILE A 1 91 ? -18.184 3.750 1.475 1.00 95.06 91 ILE A O 1
ATOM 716 N N . ARG A 1 92 ? -18.471 2.233 -0.153 1.00 93.94 92 ARG A N 1
ATOM 717 C CA . ARG A 1 92 ? -19.662 2.892 -0.718 1.00 93.94 92 ARG A CA 1
ATOM 718 C C . ARG A 1 92 ? -20.848 2.855 0.241 1.00 93.94 92 ARG A C 1
ATOM 720 O O . ARG A 1 92 ? -21.503 3.877 0.417 1.00 93.94 92 ARG A O 1
ATOM 727 N N . GLU A 1 93 ? -21.100 1.705 0.860 1.00 93.50 93 GLU A N 1
ATOM 728 C CA . GLU A 1 93 ? -22.162 1.536 1.862 1.00 93.50 93 GLU A CA 1
ATOM 729 C C . GLU A 1 93 ? -21.944 2.489 3.046 1.00 93.50 93 GLU A C 1
ATOM 731 O O . GLU A 1 93 ? -22.864 3.195 3.464 1.00 93.50 93 GLU A O 1
ATOM 736 N N . HIS A 1 94 ? -20.700 2.591 3.527 1.00 89.50 94 HIS A N 1
ATOM 737 C CA . HIS A 1 94 ? -20.341 3.525 4.587 1.00 89.50 94 HIS A CA 1
ATOM 738 C C . HIS A 1 94 ? -20.596 4.987 4.185 1.00 89.50 94 HIS A C 1
ATOM 740 O O . HIS A 1 94 ? -21.261 5.718 4.921 1.00 89.50 94 HIS A O 1
ATOM 746 N N . ALA A 1 95 ? -20.148 5.405 2.998 1.00 87.56 95 ALA A N 1
ATOM 747 C CA . ALA A 1 95 ? -20.355 6.769 2.510 1.00 87.56 95 ALA A CA 1
ATOM 748 C C . ALA A 1 95 ? -21.847 7.143 2.393 1.00 87.56 95 ALA A C 1
ATOM 750 O O . ALA A 1 95 ? -22.231 8.270 2.700 1.00 87.56 95 ALA A O 1
ATOM 751 N N . GLN A 1 96 ? -22.703 6.195 2.000 1.00 87.06 96 GLN A N 1
ATOM 752 C CA . GLN A 1 96 ? -24.151 6.404 1.912 1.00 87.06 96 GLN A CA 1
ATOM 753 C C . GLN A 1 96 ? -24.797 6.525 3.298 1.00 87.06 96 GLN A C 1
ATOM 755 O O . GLN A 1 96 ? -25.636 7.402 3.500 1.00 87.06 96 GLN A O 1
ATOM 760 N N . SER A 1 97 ? -24.361 5.723 4.275 1.00 79.81 97 SER A N 1
ATOM 761 C CA . SER A 1 97 ? -24.877 5.780 5.651 1.00 79.81 97 SER A CA 1
ATOM 762 C C . SER A 1 97 ? -24.592 7.113 6.361 1.00 79.81 97 SER A C 1
ATOM 764 O O . SER A 1 97 ? -25.405 7.565 7.163 1.00 79.81 97 SER A O 1
ATOM 766 N N . GLY A 1 98 ? -23.489 7.789 6.014 1.00 64.62 98 GLY A N 1
ATOM 767 C CA . GLY A 1 98 ? -23.139 9.111 6.549 1.00 64.62 98 GLY A CA 1
ATOM 768 C C . GLY A 1 98 ? -23.957 10.278 5.978 1.00 64.62 98 GLY A C 1
ATOM 769 O O . GLY A 1 98 ? -24.005 11.340 6.591 1.00 64.62 98 GLY A O 1
ATOM 770 N N . SER A 1 99 ? -24.628 10.101 4.833 1.00 57.97 99 SER A N 1
ATOM 771 C CA . SER A 1 99 ? -25.444 11.153 4.196 1.00 57.97 99 SER A CA 1
ATOM 772 C C . SER A 1 99 ? -26.869 11.291 4.752 1.00 57.97 99 SER A C 1
ATOM 774 O O . SER A 1 99 ? -27.554 12.258 4.437 1.00 57.97 99 SER A O 1
ATOM 776 N N . ALA A 1 100 ? -27.316 10.366 5.608 1.00 56.00 10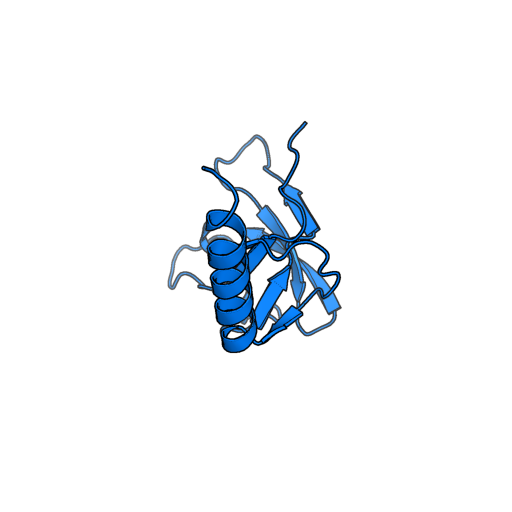0 ALA A N 1
ATOM 777 C CA . ALA A 1 100 ? -28.669 10.364 6.177 1.00 56.00 100 ALA A CA 1
ATOM 778 C C . ALA A 1 100 ? -28.818 11.202 7.469 1.00 56.00 100 ALA A C 1
ATOM 780 O O . ALA A 1 100 ? -29.887 11.198 8.074 1.00 56.00 100 ALA A O 1
ATOM 781 N N . GLY A 1 101 ? -27.758 11.892 7.913 1.00 49.88 101 GLY A N 1
ATOM 782 C CA . GLY A 1 101 ? -27.684 12.554 9.224 1.00 49.88 101 GLY A CA 1
ATOM 783 C C . GLY A 1 101 ? -27.679 14.087 9.229 1.00 49.88 101 GLY A C 1
ATOM 784 O O . GLY A 1 101 ? -27.440 14.659 10.289 1.00 49.88 101 GLY A O 1
ATOM 785 N N . THR A 1 102 ? -27.928 14.758 8.100 1.00 45.59 102 THR A N 1
ATOM 786 C CA . THR A 1 102 ? -27.939 16.232 8.040 1.00 45.59 102 THR A CA 1
ATOM 787 C C . THR A 1 102 ? -29.259 16.741 7.462 1.00 45.59 102 THR A C 1
ATOM 789 O O . THR A 1 102 ? -29.356 16.996 6.262 1.00 45.59 102 THR A O 1
ATOM 792 N N . VAL A 1 103 ? -30.269 16.881 8.326 1.00 40.22 103 VAL A N 1
ATOM 793 C CA . VAL A 1 103 ? -31.433 17.769 8.145 1.00 40.22 103 VAL A CA 1
ATOM 794 C C . VAL A 1 103 ? -31.676 18.488 9.461 1.00 40.22 103 VAL A C 1
ATOM 796 O O . VAL A 1 103 ? -31.689 17.788 10.498 1.00 40.22 103 VAL A O 1
#

Foldseek 3Di:
DDDDDFAWWKFFQFDDPPDDDDGVVVVQADRFKIFGFPDWDDDPVDPWIWTWAQHNVRDTDTHTCVRIDTLAGDPPDPDRIDGPVVSSVNRVVVVVVVVVPDD

Sequence (103 aa):
MLTLETGIYMRVEQLPSGAPTPLPLQSGFNTETAYRALGMFNPSETSDAYFIFANDRDEIWFICNRHLRCLGVLPGSTALRLPLHSTARLIREHAQSGSAGTV

Secondary structure (DSSP, 8-state):
--PPPTTEEEEE---SSSPPSS-GGGTT--SSEEEE--EEE--TT-S--EEEEE-TTS-EEEEEGGGEEEEEE-TT---SEEEHHHHHHHHHHHHHHHGGG--